Protein AF-A0A350WPW5-F1 (afdb_monomer_lite)

pLDDT: mean 86.1, std 9.1, range [52.53, 96.19]

Sequence (87 aa):
DDLTFRVDDQIRGENPWKDWMITTRISMAEYAPVAWRAIRCHKSQLPSLGKLAELHEDAASAVLAMQGTFFRAYSLVNGGRKVETDL

Secondary structure (DSSP, 8-state):
---EEEETTEEEE--PPPGGG--EE---TTTHHHHHHHHHH-TTTGGGGGGGGGS-HHHHHHHHHT--EE-----SS--S-S-BS--

Radius of gyration: 15.24 Å; chains: 1; bounding box: 34×25×38 Å

Foldseek 3Di:
DFFWFDDPPDIDGDPDDDPLQFLEFEQCLVPLLVVVVVLVVPPVCLVRRPVLSVDDSVVNSVVSRRVRTDGCPDDDDDPSPHYHHDD

Structure (mmCIF, N/CA/C/O backbone):
data_AF-A0A350WPW5-F1
#
_entry.id   AF-A0A350WPW5-F1
#
loop_
_atom_site.group_PDB
_atom_site.id
_atom_site.type_symbol
_atom_site.label_atom_id
_atom_site.label_alt_id
_atom_site.label_comp_id
_atom_site.label_asym_id
_atom_site.label_entity_id
_atom_site.label_seq_id
_atom_site.pdbx_PDB_ins_code
_atom_site.Cartn_x
_atom_site.Cartn_y
_atom_site.Cartn_z
_atom_site.occupancy
_atom_site.B_iso_or_equiv
_atom_site.auth_seq_id
_atom_site.auth_comp_id
_atom_site.auth_asym_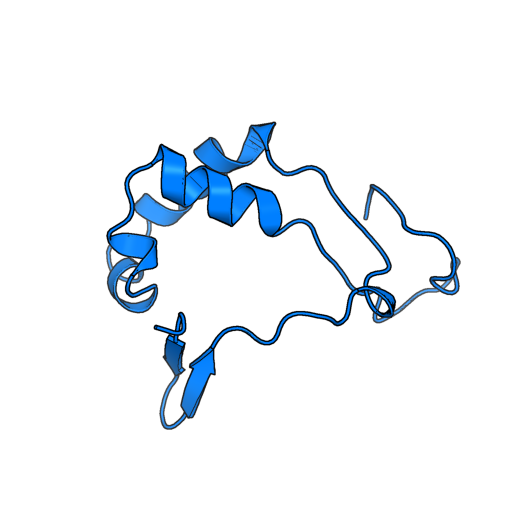id
_atom_site.auth_atom_id
_atom_site.pdbx_PDB_model_num
ATOM 1 N N . ASP A 1 1 ? -0.619 13.765 13.165 1.00 52.53 1 ASP A N 1
ATOM 2 C CA . ASP A 1 1 ? -0.457 12.537 13.969 1.00 52.53 1 ASP A CA 1
ATOM 3 C C . ASP A 1 1 ? -0.118 11.384 13.052 1.00 52.53 1 ASP A C 1
ATOM 5 O O . ASP A 1 1 ? -0.798 11.238 12.040 1.00 52.53 1 ASP A O 1
ATOM 9 N N . ASP A 1 2 ? 0.903 10.608 13.403 1.00 62.75 2 ASP A N 1
ATOM 10 C CA . ASP A 1 2 ? 1.368 9.455 12.624 1.00 62.75 2 ASP A CA 1
ATOM 11 C C . ASP A 1 2 ? 0.387 8.277 12.700 1.00 62.75 2 ASP A C 1
ATOM 13 O O . ASP A 1 2 ? -0.154 7.962 13.767 1.00 62.75 2 ASP A O 1
ATOM 17 N N . LEU A 1 3 ? 0.185 7.593 11.568 1.00 70.38 3 LEU A N 1
ATOM 18 C CA . LEU A 1 3 ? -0.562 6.339 11.505 1.00 70.38 3 LEU A CA 1
ATOM 19 C C . LEU A 1 3 ? 0.306 5.221 12.097 1.00 70.38 3 LEU A C 1
ATOM 21 O O . LEU A 1 3 ? 1.229 4.714 11.459 1.00 70.38 3 LEU A O 1
ATOM 25 N N . THR A 1 4 ? 0.025 4.853 13.344 1.00 74.38 4 THR A N 1
ATOM 26 C CA . THR A 1 4 ? 0.753 3.807 14.069 1.00 74.38 4 THR A CA 1
ATOM 27 C C . THR A 1 4 ? -0.204 2.752 14.611 1.00 74.38 4 THR A C 1
ATOM 29 O O . THR A 1 4 ? -1.378 3.022 14.863 1.00 74.38 4 THR A O 1
ATOM 32 N N . PHE A 1 5 ? 0.294 1.532 14.777 1.00 72.50 5 PHE A N 1
ATOM 33 C CA . PHE A 1 5 ? -0.436 0.394 15.319 1.00 72.50 5 PHE A CA 1
ATOM 34 C C . PHE A 1 5 ? 0.496 -0.476 16.163 1.00 72.50 5 PHE A C 1
ATOM 36 O O . PHE A 1 5 ? 1.708 -0.524 15.948 1.00 72.50 5 PHE A O 1
ATOM 43 N N . ARG A 1 6 ? -0.064 -1.164 17.159 1.00 76.81 6 ARG A N 1
ATOM 44 C CA . ARG A 1 6 ? 0.706 -2.019 18.066 1.00 76.81 6 ARG A CA 1
ATOM 45 C C . ARG A 1 6 ? 0.755 -3.452 17.543 1.00 76.81 6 ARG A C 1
ATOM 47 O O . ARG A 1 6 ? -0.276 -4.005 17.170 1.00 76.81 6 ARG A O 1
ATOM 54 N N . VAL A 1 7 ? 1.942 -4.046 17.555 1.00 79.12 7 VAL A N 1
ATOM 55 C CA . VAL A 1 7 ? 2.183 -5.469 17.300 1.00 79.12 7 VAL A CA 1
ATOM 56 C C . VAL A 1 7 ? 3.011 -5.985 18.466 1.00 79.12 7 VAL A C 1
ATOM 58 O O . VAL A 1 7 ? 4.178 -5.622 18.591 1.00 79.12 7 VAL A O 1
ATOM 61 N N . ASP A 1 8 ? 2.385 -6.774 19.338 1.00 86.75 8 ASP A N 1
ATOM 62 C CA . ASP A 1 8 ? 2.968 -7.243 20.598 1.00 86.75 8 ASP A CA 1
ATOM 63 C C . ASP A 1 8 ? 3.519 -6.081 21.458 1.00 86.75 8 ASP A C 1
ATOM 65 O O . ASP A 1 8 ? 2.781 -5.181 21.886 1.00 86.75 8 ASP A O 1
ATOM 69 N N . ASP A 1 9 ? 4.824 -6.083 21.715 1.00 89.31 9 ASP A N 1
ATOM 70 C CA . ASP A 1 9 ? 5.554 -5.064 22.462 1.00 89.31 9 ASP A CA 1
ATOM 71 C C . ASP A 1 9 ? 6.050 -3.899 21.585 1.00 89.31 9 ASP A C 1
ATOM 73 O O . ASP A 1 9 ? 6.561 -2.911 22.113 1.00 89.31 9 ASP A O 1
ATOM 77 N N . GLN A 1 10 ? 5.845 -3.962 20.266 1.00 85.06 10 GLN A N 1
ATOM 78 C CA . GLN A 1 10 ? 6.324 -2.968 19.308 1.00 85.06 10 GLN A CA 1
ATOM 79 C C . GLN A 1 10 ? 5.211 -2.035 18.827 1.00 85.06 10 GLN A C 1
ATOM 81 O O . GLN A 1 10 ? 4.104 -2.455 18.486 1.00 85.06 10 GLN A O 1
ATOM 86 N N . ILE A 1 11 ? 5.534 -0.747 18.723 1.00 82.00 11 ILE A N 1
ATOM 87 C CA . ILE A 1 11 ? 4.729 0.223 17.977 1.00 82.00 11 ILE A CA 1
ATOM 88 C C . ILE A 1 11 ? 5.297 0.277 16.562 1.00 82.00 11 ILE A C 1
ATOM 90 O O . ILE A 1 11 ? 6.464 0.615 16.367 1.00 82.00 11 ILE A O 1
ATOM 94 N N . ARG A 1 12 ? 4.476 -0.082 15.578 1.00 78.75 12 ARG A N 1
ATOM 95 C CA . ARG A 1 12 ? 4.801 0.019 14.155 1.00 78.75 12 ARG A CA 1
ATOM 96 C C . ARG A 1 12 ? 4.051 1.192 13.548 1.00 78.75 12 ARG A C 1
ATOM 98 O O . ARG A 1 12 ? 2.978 1.560 14.012 1.00 78.75 12 ARG A O 1
ATOM 105 N N . GLY A 1 13 ? 4.622 1.774 12.510 1.00 74.44 13 GLY A N 1
ATOM 106 C CA . GLY A 1 13 ? 4.016 2.866 11.764 1.00 74.44 13 GLY A CA 1
ATOM 107 C C . GLY A 1 13 ? 4.471 2.837 10.320 1.00 74.44 13 GLY A C 1
ATOM 108 O O . GLY A 1 13 ? 5.069 1.858 9.863 1.00 74.44 13 GLY A O 1
ATOM 109 N N . GLU A 1 14 ? 4.193 3.918 9.608 1.00 71.62 14 GLU A N 1
ATOM 110 C CA . GLU A 1 14 ? 4.652 4.087 8.237 1.00 71.62 14 GLU A CA 1
ATOM 111 C C . GLU A 1 14 ? 6.187 4.148 8.183 1.00 71.62 14 GLU A C 1
ATOM 113 O O . GLU A 1 14 ? 6.822 4.987 8.818 1.00 71.62 14 GLU A O 1
ATOM 118 N N . ASN A 1 15 ? 6.793 3.256 7.399 1.00 72.06 15 ASN A N 1
ATOM 119 C CA . ASN A 1 15 ? 8.184 3.380 6.970 1.00 72.06 15 ASN A CA 1
ATOM 120 C C . ASN A 1 15 ? 8.191 3.465 5.439 1.00 72.06 15 ASN A C 1
ATOM 122 O O . ASN A 1 15 ? 8.351 2.439 4.770 1.00 72.06 15 ASN A O 1
ATOM 126 N N . PRO A 1 16 ? 7.895 4.648 4.872 1.00 75.44 16 PRO A N 1
ATOM 127 C CA . PRO A 1 16 ? 7.788 4.797 3.433 1.00 75.44 16 PRO A CA 1
ATOM 128 C C . PRO A 1 16 ? 9.152 4.576 2.781 1.00 75.44 16 PRO A C 1
ATOM 130 O O . PRO A 1 16 ? 10.183 5.067 3.251 1.00 75.44 16 PRO A O 1
ATOM 133 N N . TRP A 1 17 ? 9.159 3.864 1.656 1.00 81.44 17 TRP A N 1
ATOM 134 C CA . TRP A 1 17 ? 10.349 3.787 0.820 1.00 81.44 17 TRP A CA 1
ATOM 135 C C . TRP A 1 17 ? 10.751 5.191 0.367 1.00 81.44 17 TRP A C 1
ATOM 137 O O . TRP A 1 17 ? 9.908 6.006 -0.011 1.00 81.44 17 TRP A O 1
ATOM 147 N N . LYS A 1 18 ? 12.057 5.476 0.364 1.00 86.75 18 LYS A N 1
ATOM 148 C CA . LYS A 1 18 ? 12.559 6.682 -0.305 1.00 86.75 18 LYS A CA 1
ATOM 149 C C . LYS A 1 18 ? 12.229 6.573 -1.790 1.00 86.75 18 LYS A C 1
ATOM 151 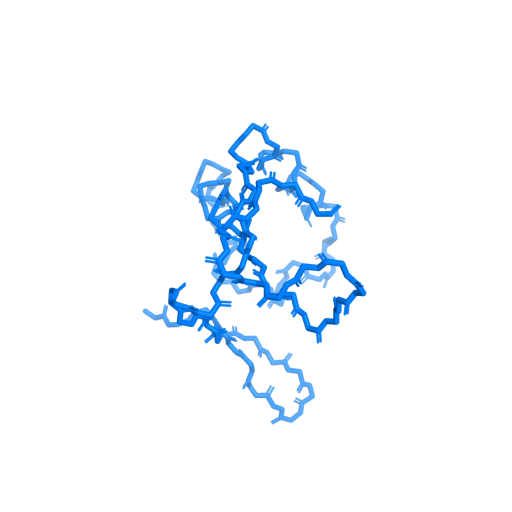O O . LYS A 1 18 ? 12.336 5.486 -2.347 1.00 86.75 18 LYS A O 1
ATOM 156 N N . ASP A 1 19 ? 11.908 7.687 -2.443 1.00 87.38 19 ASP A N 1
ATOM 157 C CA . ASP A 1 19 ? 11.448 7.653 -3.839 1.00 87.38 19 ASP A CA 1
ATOM 158 C C . ASP A 1 19 ? 12.431 6.935 -4.783 1.00 87.38 19 ASP A C 1
ATOM 160 O O . ASP A 1 19 ? 12.030 6.115 -5.602 1.00 87.38 19 ASP A O 1
ATOM 164 N N . TRP A 1 20 ? 13.738 7.143 -4.585 1.00 86.56 20 TRP A N 1
ATOM 165 C CA . TRP A 1 20 ? 14.793 6.481 -5.365 1.00 86.56 20 TRP A CA 1
ATOM 166 C C . TRP A 1 20 ? 14.902 4.965 -5.131 1.00 86.56 20 TRP A C 1
ATOM 168 O O . TRP A 1 20 ? 15.542 4.278 -5.923 1.00 86.56 20 TRP A O 1
ATOM 178 N N . MET A 1 21 ? 14.317 4.441 -4.050 1.00 88.56 21 MET A N 1
ATOM 179 C CA . MET A 1 21 ? 14.244 3.003 -3.774 1.00 88.56 21 MET A CA 1
ATOM 180 C C . MET A 1 21 ? 13.048 2.347 -4.468 1.00 88.56 21 MET A C 1
ATOM 182 O O . MET A 1 21 ? 12.996 1.125 -4.539 1.00 88.56 21 MET A O 1
ATOM 186 N N . ILE A 1 22 ? 12.075 3.114 -4.963 1.00 90.62 22 ILE A N 1
ATOM 187 C CA . ILE A 1 22 ? 10.879 2.553 -5.593 1.00 90.62 22 ILE A CA 1
ATOM 188 C C . ILE A 1 22 ? 11.238 2.093 -7.005 1.00 90.62 22 ILE A C 1
ATOM 190 O O . ILE A 1 22 ? 11.589 2.896 -7.868 1.00 90.62 22 ILE A O 1
ATOM 194 N N . THR A 1 23 ? 11.116 0.793 -7.258 1.00 92.12 23 THR A N 1
ATOM 195 C CA . THR A 1 23 ? 11.396 0.199 -8.573 1.00 92.12 23 THR A CA 1
ATOM 196 C C . THR A 1 23 ? 10.130 -0.057 -9.379 1.00 92.12 23 THR A C 1
ATOM 198 O O . THR A 1 23 ? 10.218 -0.246 -10.586 1.00 92.12 23 THR A O 1
ATOM 201 N N . THR A 1 24 ? 8.956 -0.058 -8.742 1.00 92.75 24 THR A N 1
ATOM 202 C CA . THR A 1 24 ? 7.679 -0.342 -9.407 1.00 92.75 24 THR A CA 1
ATOM 203 C C . THR A 1 24 ? 6.576 0.555 -8.849 1.00 92.75 24 THR A C 1
ATOM 205 O O . THR A 1 24 ? 6.477 0.743 -7.633 1.00 92.75 24 THR A O 1
ATOM 208 N N . ARG A 1 25 ? 5.746 1.110 -9.738 1.00 94.00 25 ARG A N 1
ATOM 209 C CA . ARG A 1 25 ? 4.581 1.940 -9.413 1.00 94.00 25 ARG A CA 1
ATOM 210 C C . ARG A 1 25 ? 3.346 1.439 -10.163 1.00 94.00 25 ARG A C 1
ATOM 212 O O . ARG A 1 25 ? 3.256 1.610 -11.374 1.00 94.00 25 ARG A O 1
ATOM 219 N N . ILE A 1 26 ? 2.386 0.869 -9.444 1.00 95.06 26 ILE A N 1
ATOM 220 C CA . ILE A 1 26 ? 1.097 0.421 -9.987 1.00 95.06 26 ILE A CA 1
ATOM 221 C C . ILE A 1 26 ? 0.037 1.486 -9.697 1.00 95.06 26 ILE A C 1
ATOM 223 O O . ILE A 1 26 ? -0.071 1.978 -8.574 1.00 95.06 26 ILE A O 1
ATOM 227 N N . SER A 1 27 ? -0.767 1.841 -10.701 1.00 94.94 27 SER A N 1
ATOM 228 C CA . SER A 1 27 ? -1.934 2.702 -10.489 1.00 94.94 27 SER A CA 1
ATOM 229 C C . SER A 1 27 ? -3.026 1.927 -9.752 1.00 94.94 27 SER A C 1
ATOM 231 O O . SER A 1 27 ? -3.588 0.979 -10.294 1.00 94.94 27 SER A O 1
ATOM 233 N N . MET A 1 28 ? -3.340 2.340 -8.524 1.00 95.25 28 MET A N 1
ATOM 234 C CA . MET A 1 28 ? -4.337 1.669 -7.676 1.00 95.25 28 MET A CA 1
ATOM 235 C C . MET A 1 28 ? -5.683 2.402 -7.625 1.00 95.25 28 MET A C 1
ATOM 237 O O . MET A 1 28 ? -6.624 1.901 -7.015 1.00 95.25 28 MET A O 1
ATOM 241 N N . ALA A 1 29 ? -5.793 3.582 -8.246 1.00 94.50 29 ALA A N 1
ATOM 242 C CA . ALA A 1 29 ? -6.933 4.485 -8.072 1.00 94.50 29 ALA A CA 1
ATOM 243 C C . ALA A 1 29 ? -8.284 3.838 -8.421 1.00 94.50 29 ALA A C 1
ATOM 245 O O . ALA A 1 29 ? -9.246 3.985 -7.672 1.00 94.50 29 ALA A O 1
ATOM 246 N N . GLU A 1 30 ? -8.338 3.073 -9.513 1.00 95.44 30 GLU A N 1
ATOM 247 C CA . GLU A 1 30 ? -9.556 2.386 -9.961 1.00 95.44 30 GLU A CA 1
ATOM 248 C C . GLU A 1 30 ? -10.014 1.294 -8.977 1.00 95.44 30 GLU A C 1
ATOM 250 O O . GLU A 1 30 ? -11.209 1.075 -8.783 1.00 95.44 30 GLU A O 1
ATOM 255 N N . TYR A 1 31 ? -9.066 0.643 -8.299 1.00 95.56 31 TYR A N 1
ATOM 256 C CA . TYR A 1 31 ? -9.334 -0.497 -7.420 1.00 95.56 31 TYR A CA 1
ATOM 257 C C . TYR A 1 31 ? -9.409 -0.123 -5.936 1.00 95.56 31 TYR A C 1
ATOM 259 O O . TYR A 1 31 ? -9.864 -0.930 -5.122 1.00 95.56 31 TYR A O 1
ATOM 267 N N . ALA A 1 32 ? -9.016 1.095 -5.561 1.00 95.50 32 ALA A N 1
ATOM 268 C CA . ALA A 1 32 ? -8.995 1.542 -4.173 1.00 95.50 32 ALA A CA 1
ATOM 269 C C . ALA A 1 32 ? -10.355 1.416 -3.445 1.00 95.50 32 ALA A C 1
ATOM 271 O O . ALA A 1 32 ? -10.359 0.913 -2.317 1.00 95.50 32 ALA A O 1
ATOM 272 N N . P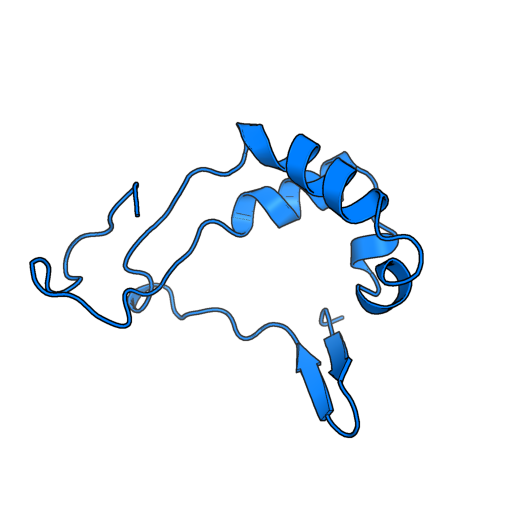RO A 1 33 ? -11.517 1.725 -4.064 1.00 94.94 33 PRO A N 1
ATOM 273 C CA . PRO A 1 33 ? -12.814 1.500 -3.420 1.00 94.94 33 PRO A CA 1
ATOM 274 C C . PRO A 1 33 ? -13.108 0.015 -3.158 1.00 94.94 33 PRO A C 1
ATOM 276 O O . PRO A 1 33 ? -13.719 -0.347 -2.152 1.00 94.94 33 PRO A O 1
ATOM 279 N N . VAL A 1 34 ? -12.660 -0.878 -4.050 1.00 96.19 34 VAL A N 1
ATOM 280 C CA . VAL A 1 34 ? -12.801 -2.333 -3.869 1.00 96.19 34 VAL A CA 1
ATOM 281 C C . VAL A 1 34 ? -11.959 -2.794 -2.680 1.00 96.19 34 VAL A C 1
ATOM 283 O O . VAL A 1 34 ? -12.463 -3.516 -1.817 1.00 96.19 34 VAL A O 1
ATOM 286 N N . ALA A 1 35 ? -10.708 -2.335 -2.602 1.00 94.75 35 ALA A N 1
ATOM 287 C CA . ALA A 1 35 ? -9.813 -2.635 -1.490 1.00 94.75 35 ALA A CA 1
ATOM 288 C C . ALA A 1 35 ? -10.382 -2.136 -0.153 1.00 94.75 35 ALA A C 1
ATOM 290 O O . ALA A 1 35 ? -10.366 -2.873 0.834 1.00 94.75 35 ALA A O 1
ATOM 291 N N . TRP A 1 36 ? -10.962 -0.931 -0.120 1.00 94.81 36 TRP A N 1
ATOM 292 C CA . TRP A 1 36 ? -11.597 -0.408 1.088 1.00 94.81 36 TRP A CA 1
ATOM 293 C C . TRP A 1 36 ? -12.774 -1.269 1.554 1.00 94.81 36 TRP A C 1
ATOM 295 O O . TRP A 1 36 ? -12.852 -1.630 2.730 1.00 94.81 36 TRP A O 1
ATOM 305 N N . ARG A 1 37 ? -13.665 -1.672 0.638 1.00 94.06 37 ARG A N 1
ATOM 306 C CA . ARG A 1 37 ? -14.770 -2.583 0.975 1.00 94.06 37 ARG A CA 1
ATOM 307 C C . ARG A 1 37 ? -14.268 -3.914 1.527 1.00 94.06 37 ARG A C 1
ATOM 309 O O . ARG A 1 37 ? -14.818 -4.389 2.518 1.00 94.06 37 ARG A O 1
ATOM 316 N N . ALA A 1 38 ? -13.212 -4.479 0.938 1.00 94.88 38 ALA A N 1
ATOM 317 C CA . ALA A 1 38 ? -12.591 -5.702 1.441 1.00 94.88 38 ALA A CA 1
ATOM 318 C C . ALA A 1 38 ? -12.051 -5.511 2.868 1.00 94.88 38 ALA A C 1
ATOM 320 O O . ALA A 1 38 ? -12.390 -6.292 3.754 1.00 94.88 38 ALA A O 1
ATOM 321 N N . ILE A 1 39 ? -11.311 -4.427 3.131 1.00 92.44 39 ILE A N 1
ATOM 322 C CA . ILE A 1 39 ? -10.815 -4.075 4.473 1.00 92.44 39 ILE A CA 1
ATOM 323 C C . ILE A 1 39 ? -11.969 -3.994 5.484 1.00 92.44 39 ILE A C 1
ATOM 325 O O . ILE A 1 39 ? -11.878 -4.545 6.582 1.00 92.44 39 ILE A O 1
ATOM 329 N N . ARG A 1 40 ? -13.100 -3.385 5.108 1.00 93.19 40 ARG A N 1
ATOM 330 C CA . ARG A 1 40 ? -14.284 -3.242 5.975 1.00 93.19 40 ARG A CA 1
ATOM 331 C C . ARG A 1 40 ? -14.956 -4.564 6.355 1.00 93.19 40 ARG A C 1
ATOM 333 O O . ARG A 1 40 ? -15.675 -4.602 7.357 1.00 93.19 40 ARG A O 1
ATOM 340 N N . CYS A 1 41 ? -14.707 -5.651 5.625 1.00 95.06 41 CYS A N 1
ATOM 341 C CA . CYS A 1 41 ? -15.169 -6.985 6.009 1.00 95.06 41 CYS A CA 1
ATOM 342 C C . CYS A 1 41 ? -14.417 -7.543 7.235 1.00 95.06 41 CYS A C 1
ATOM 344 O O . CYS A 1 41 ? -14.991 -8.330 7.989 1.00 95.06 41 CYS A O 1
ATOM 346 N N . HIS A 1 42 ? -13.185 -7.096 7.503 1.00 92.25 42 HIS A N 1
ATOM 347 C CA . HIS A 1 42 ? -12.336 -7.564 8.609 1.00 92.25 42 HIS A CA 1
ATOM 348 C C . HIS A 1 42 ? -12.658 -6.871 9.946 1.00 92.25 42 HIS A C 1
ATOM 350 O O . HIS A 1 42 ? -11.794 -6.282 10.595 1.00 92.25 42 HIS A O 1
ATOM 356 N N . LYS A 1 43 ? -13.923 -6.931 10.383 1.00 91.31 43 LYS A N 1
ATOM 357 C CA . LYS A 1 43 ? -14.455 -6.134 11.510 1.00 91.31 43 LYS A CA 1
ATOM 358 C C . LYS A 1 43 ? -13.657 -6.234 12.814 1.00 91.31 43 LYS A C 1
ATOM 360 O O . LYS A 1 43 ? -13.488 -5.224 13.485 1.00 91.31 43 LYS A O 1
ATOM 365 N N . SER A 1 44 ? -13.175 -7.422 13.176 1.00 91.81 44 SER A N 1
ATOM 366 C CA . SER A 1 44 ? -12.387 -7.630 14.400 1.00 91.81 44 SER A CA 1
ATOM 367 C C . SER A 1 44 ? -10.980 -7.028 14.328 1.00 91.81 44 SER A C 1
ATOM 369 O O . SER A 1 44 ? -10.374 -6.789 15.366 1.00 91.81 44 SER A O 1
ATOM 371 N N . GLN A 1 45 ? -10.468 -6.777 13.121 1.00 88.25 45 GLN A N 1
ATOM 372 C CA . GLN A 1 45 ? -9.130 -6.239 12.868 1.00 88.25 45 GLN A CA 1
ATOM 373 C C . GLN A 1 45 ? -9.166 -4.742 12.538 1.00 88.25 45 GLN A C 1
ATOM 375 O O . GLN A 1 45 ? -8.175 -4.059 12.750 1.00 88.25 45 GLN A O 1
ATOM 380 N N . LEU A 1 46 ? -10.303 -4.199 12.085 1.00 86.94 46 LEU A N 1
ATOM 381 C CA . LEU A 1 46 ? -10.455 -2.767 11.794 1.00 86.94 46 LEU A CA 1
ATOM 382 C C . LEU A 1 46 ? -9.939 -1.837 12.908 1.00 86.94 46 LEU A C 1
ATOM 384 O O . LEU A 1 46 ? -9.251 -0.878 12.563 1.00 86.94 46 LEU A O 1
ATOM 388 N N . PRO A 1 47 ? -10.177 -2.098 14.213 1.00 86.88 47 PRO A N 1
ATOM 389 C CA . PRO A 1 47 ? -9.657 -1.231 15.269 1.00 86.88 47 PRO A CA 1
ATOM 390 C C . PRO A 1 47 ? -8.128 -1.091 15.265 1.00 86.88 47 PRO A C 1
ATOM 392 O O . PRO A 1 47 ? -7.614 -0.067 15.708 1.00 86.88 47 PRO A O 1
ATOM 395 N N . SER A 1 48 ? -7.381 -2.074 14.743 1.00 83.94 48 SER A N 1
ATOM 396 C CA . SER A 1 48 ? -5.918 -1.988 14.671 1.00 83.94 48 SER A CA 1
ATOM 397 C C . SER A 1 48 ? -5.418 -1.046 13.575 1.00 83.94 48 SER A C 1
ATOM 399 O O . SER A 1 48 ? -4.239 -0.714 13.572 1.00 83.94 48 SER A O 1
ATOM 401 N N . LEU A 1 49 ? -6.280 -0.610 12.651 1.00 80.94 49 LEU A N 1
ATOM 402 C CA . LEU A 1 49 ? -5.932 0.359 11.606 1.00 80.94 49 LEU A CA 1
ATOM 403 C C . LEU A 1 49 ? -5.998 1.816 12.097 1.00 80.94 49 LEU A C 1
ATOM 405 O O . LEU A 1 49 ? -5.699 2.735 11.334 1.00 80.94 49 LEU A O 1
ATOM 409 N N . GLY A 1 50 ? -6.385 2.041 13.358 1.00 84.00 50 GLY A N 1
ATOM 410 C CA . GLY A 1 50 ? -6.427 3.366 13.971 1.00 84.00 50 GLY A CA 1
ATOM 411 C C . GLY A 1 50 ? -7.251 4.357 13.146 1.00 84.00 50 GLY A C 1
ATOM 412 O O . GLY A 1 50 ? -8.363 4.051 12.720 1.00 84.00 50 GLY A O 1
ATOM 413 N N . LYS A 1 51 ? -6.674 5.532 12.867 1.00 82.94 51 LYS A N 1
ATOM 414 C CA . LYS A 1 51 ? -7.345 6.628 12.148 1.00 82.94 51 LYS A CA 1
ATOM 415 C C . LYS A 1 51 ? -7.869 6.241 10.768 1.00 82.94 51 LYS A C 1
ATOM 417 O O . LYS A 1 51 ? -8.871 6.796 10.335 1.00 82.94 51 LYS A O 1
ATOM 422 N N . LEU A 1 52 ? -7.231 5.287 10.084 1.00 83.50 52 LEU A N 1
ATOM 423 C CA . LEU A 1 52 ? -7.701 4.815 8.781 1.00 83.50 52 LEU A CA 1
ATOM 424 C C . LEU A 1 52 ? -9.107 4.204 8.882 1.00 83.50 52 LEU A C 1
ATOM 426 O O . LEU A 1 52 ? -9.917 4.406 7.983 1.00 83.50 52 LEU A O 1
ATOM 430 N N . ALA A 1 53 ? -9.424 3.511 9.982 1.00 86.50 53 ALA A N 1
ATOM 431 C CA . ALA A 1 53 ? -10.743 2.912 10.203 1.00 86.50 53 ALA A CA 1
ATOM 432 C C . ALA A 1 53 ? -11.863 3.950 10.397 1.00 86.50 53 ALA A C 1
ATOM 434 O O . ALA A 1 53 ? -13.037 3.618 10.227 1.00 86.50 53 ALA A O 1
ATOM 435 N N . GLU A 1 54 ? -11.502 5.188 10.741 1.00 88.00 54 GLU A N 1
ATOM 436 C CA . GLU A 1 54 ? -12.421 6.297 11.015 1.00 88.00 54 GLU A CA 1
ATOM 437 C C . GLU A 1 54 ? -12.670 7.180 9.781 1.00 88.00 54 GLU A C 1
ATOM 439 O O . GLU A 1 54 ? -13.559 8.032 9.799 1.00 88.00 54 GLU A O 1
ATOM 444 N N . LEU A 1 55 ? -11.905 6.990 8.698 1.00 88.25 55 LEU A N 1
ATOM 445 C CA . LEU A 1 55 ? -12.027 7.800 7.488 1.00 88.25 55 LEU A CA 1
ATOM 446 C C . LEU A 1 55 ? -13.326 7.516 6.722 1.00 88.25 55 LEU A C 1
ATOM 448 O O . LEU A 1 55 ? -13.799 6.379 6.626 1.00 88.25 55 LEU A O 1
ATOM 452 N N . HIS A 1 56 ? -13.860 8.567 6.091 1.00 91.31 56 HIS A N 1
ATOM 453 C CA . HIS A 1 56 ? -14.876 8.419 5.050 1.00 91.31 56 HIS A CA 1
ATOM 454 C C . HIS A 1 56 ? -14.314 7.610 3.871 1.00 91.31 56 HIS A C 1
ATOM 456 O O . HIS A 1 56 ? -13.115 7.667 3.594 1.00 91.31 56 HIS A O 1
ATOM 462 N N . GLU A 1 57 ? -15.175 6.885 3.155 1.00 90.56 57 GLU A N 1
ATOM 463 C CA . GLU A 1 57 ? -14.774 5.985 2.064 1.00 90.56 57 GLU A CA 1
ATOM 464 C C . GLU A 1 57 ? -13.924 6.673 0.990 1.00 90.56 57 GLU A C 1
ATOM 466 O O . GLU A 1 57 ? -12.920 6.102 0.567 1.00 90.56 57 GLU A O 1
ATOM 471 N N . ASP A 1 58 ? -1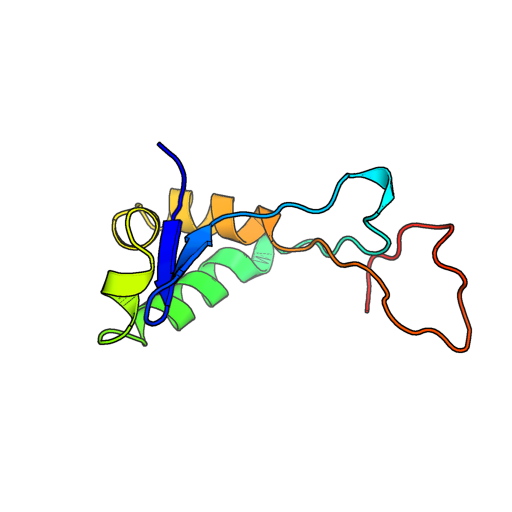4.251 7.910 0.613 1.00 92.88 58 ASP A N 1
ATOM 472 C CA . ASP A 1 58 ? -13.466 8.664 -0.375 1.00 92.88 58 ASP A CA 1
ATOM 473 C C . ASP A 1 58 ? -12.041 8.947 0.116 1.00 92.88 58 ASP A C 1
ATOM 475 O O . ASP A 1 58 ? -11.073 8.791 -0.628 1.00 92.88 58 ASP A O 1
ATOM 479 N N . ALA A 1 59 ? -11.895 9.315 1.393 1.00 92.06 59 ALA A N 1
ATOM 480 C CA . ALA A 1 59 ? -10.598 9.598 1.999 1.00 92.06 59 ALA A CA 1
ATOM 481 C C . ALA A 1 59 ? -9.776 8.314 2.180 1.00 92.06 59 ALA A C 1
ATOM 483 O O . ALA A 1 59 ? -8.592 8.289 1.850 1.00 92.06 59 ALA A O 1
ATOM 484 N N . ALA A 1 60 ? -10.405 7.228 2.638 1.00 91.94 60 ALA A N 1
ATOM 485 C CA . ALA A 1 60 ? -9.756 5.926 2.738 1.00 91.94 60 ALA A CA 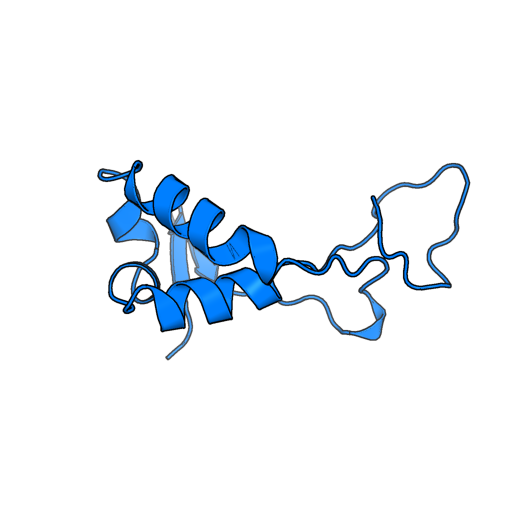1
ATOM 486 C C . ALA A 1 60 ? -9.305 5.416 1.359 1.00 91.94 60 ALA A C 1
ATOM 488 O O . ALA A 1 60 ? -8.176 4.954 1.206 1.00 91.94 60 ALA A O 1
ATOM 489 N N . SER A 1 61 ? -10.147 5.563 0.333 1.00 93.44 61 SER A N 1
ATOM 490 C CA . SER A 1 61 ? -9.813 5.185 -1.044 1.00 93.44 61 SER A CA 1
ATOM 491 C C . SER A 1 61 ? -8.670 6.033 -1.604 1.00 93.44 61 SER A C 1
ATOM 493 O O . SER A 1 61 ? -7.774 5.491 -2.242 1.00 93.44 61 SER A O 1
ATOM 495 N N . ALA A 1 62 ? -8.633 7.339 -1.322 1.00 91.31 62 ALA A N 1
ATOM 496 C CA . ALA A 1 62 ? -7.517 8.196 -1.722 1.00 91.31 62 ALA A CA 1
ATOM 497 C C . ALA A 1 62 ? -6.186 7.747 -1.091 1.00 91.31 62 ALA A C 1
ATOM 499 O O . ALA A 1 62 ? -5.175 7.665 -1.786 1.00 91.31 62 ALA A O 1
ATOM 500 N N . VAL A 1 63 ? -6.192 7.379 0.195 1.00 89.69 63 VAL A N 1
ATOM 501 C CA . VAL A 1 63 ? -5.008 6.825 0.877 1.00 89.69 63 VAL A CA 1
ATOM 502 C C . VAL A 1 63 ? -4.581 5.496 0.249 1.00 89.69 63 VAL A C 1
ATOM 504 O O . VAL A 1 63 ? -3.400 5.289 -0.031 1.00 89.69 63 VAL A O 1
ATOM 507 N N . LEU A 1 64 ? -5.531 4.596 -0.020 1.00 91.56 64 LEU A N 1
ATOM 508 C CA . LEU A 1 64 ? -5.249 3.296 -0.637 1.00 91.56 64 LEU A CA 1
ATOM 509 C C . LEU A 1 64 ? -4.741 3.428 -2.079 1.00 91.56 64 LEU A 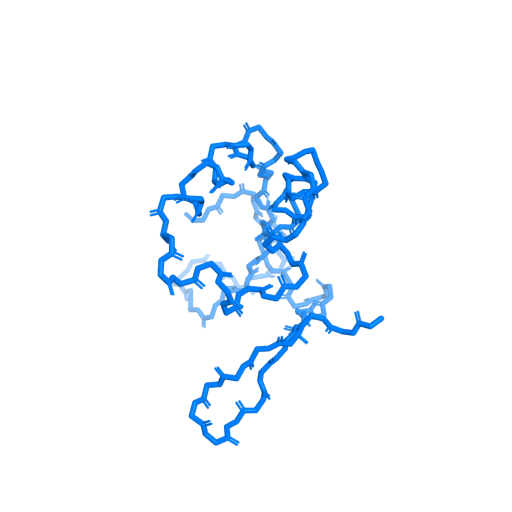C 1
ATOM 511 O O . LEU A 1 64 ? -3.892 2.642 -2.498 1.00 91.56 64 LEU A O 1
ATOM 515 N N . ALA A 1 65 ? -5.184 4.445 -2.822 1.00 93.56 65 ALA A N 1
ATOM 516 C CA . ALA A 1 65 ? -4.696 4.727 -4.170 1.00 93.56 65 ALA A CA 1
ATOM 517 C C . ALA A 1 65 ? -3.187 5.044 -4.205 1.00 93.56 65 ALA A C 1
ATOM 519 O O . ALA A 1 65 ? -2.545 4.850 -5.237 1.00 93.56 65 ALA A O 1
ATOM 520 N N . MET A 1 66 ? -2.605 5.482 -3.082 1.00 88.56 66 MET A N 1
ATOM 521 C CA . MET A 1 66 ? -1.174 5.776 -2.952 1.00 88.56 66 MET A CA 1
ATOM 522 C C . MET A 1 66 ? -0.314 4.538 -2.636 1.00 88.56 66 MET A C 1
ATOM 524 O O . MET A 1 66 ? 0.910 4.610 -2.718 1.00 88.56 66 MET A O 1
ATOM 528 N N . GLN A 1 67 ? -0.918 3.390 -2.306 1.00 88.75 67 GLN A N 1
ATOM 529 C CA . GLN A 1 67 ? -0.203 2.191 -1.830 1.00 88.75 67 GLN A CA 1
ATOM 530 C C . GLN A 1 67 ? 0.442 1.351 -2.949 1.00 88.75 67 GLN A C 1
ATOM 532 O O . GLN A 1 67 ? 0.978 0.278 -2.694 1.00 88.75 67 GLN A O 1
ATOM 537 N N . GLY A 1 68 ? 0.426 1.824 -4.197 1.00 92.38 68 GLY A N 1
ATOM 538 C CA . GLY A 1 68 ? 0.956 1.108 -5.360 1.00 92.38 68 GLY A CA 1
ATOM 539 C C . GLY A 1 68 ? 2.475 1.186 -5.543 1.00 92.38 68 GLY A C 1
ATOM 540 O O . GLY A 1 68 ? 2.930 1.166 -6.683 1.00 92.38 68 GLY A O 1
ATOM 541 N N . THR A 1 69 ? 3.267 1.328 -4.477 1.00 91.62 69 THR A N 1
ATOM 542 C CA . THR A 1 69 ? 4.732 1.480 -4.574 1.00 91.62 69 THR A CA 1
ATOM 543 C C . THR A 1 69 ? 5.457 0.247 -4.050 1.00 91.62 69 THR A C 1
ATOM 545 O O . THR A 1 69 ? 5.202 -0.214 -2.940 1.00 91.62 69 THR A O 1
ATOM 548 N N . PHE A 1 70 ? 6.381 -0.290 -4.849 1.00 90.75 70 PHE A N 1
ATOM 549 C CA . PHE A 1 70 ? 7.090 -1.526 -4.520 1.00 90.75 70 PHE A CA 1
ATOM 550 C C . PHE A 1 70 ? 8.593 -1.410 -4.784 1.00 90.75 70 PHE A C 1
ATOM 552 O O . PHE A 1 70 ? 9.044 -0.708 -5.696 1.00 90.75 70 PHE A O 1
ATOM 559 N N . PHE A 1 71 ? 9.363 -2.145 -3.979 1.00 89.06 71 PHE A N 1
ATOM 560 C CA . PHE A 1 71 ? 10.796 -2.360 -4.155 1.00 89.06 71 PHE A CA 1
ATOM 561 C C . PHE A 1 71 ? 11.052 -3.814 -4.561 1.00 89.06 71 PHE A C 1
ATOM 563 O O . PHE A 1 71 ? 10.643 -4.753 -3.874 1.00 89.06 71 PHE A O 1
ATOM 570 N N . ARG A 1 72 ? 11.763 -4.005 -5.670 1.00 88.19 72 ARG A N 1
ATOM 571 C CA . ARG A 1 72 ? 12.158 -5.313 -6.188 1.00 88.19 72 ARG A CA 1
ATOM 572 C C . ARG A 1 72 ? 13.335 -5.856 -5.378 1.00 88.19 72 ARG A C 1
ATOM 574 O O . ARG A 1 72 ? 14.493 -5.602 -5.691 1.00 88.19 72 ARG A O 1
ATOM 581 N N . ALA A 1 73 ? 13.024 -6.636 -4.345 1.00 88.06 73 ALA A N 1
ATOM 582 C CA . ALA A 1 73 ? 14.028 -7.242 -3.468 1.00 88.06 73 ALA A CA 1
ATOM 583 C C . ALA A 1 73 ? 14.840 -8.367 -4.144 1.00 88.06 73 ALA A C 1
ATOM 585 O O . ALA A 1 73 ? 15.984 -8.612 -3.770 1.00 88.06 73 ALA A O 1
ATOM 586 N N . TYR A 1 74 ? 14.262 -9.045 -5.142 1.00 83.88 74 TYR A N 1
ATOM 587 C CA . TYR A 1 74 ? 14.908 -10.120 -5.896 1.00 83.88 74 TYR A CA 1
ATOM 588 C C . TYR A 1 74 ? 14.588 -10.001 -7.387 1.00 83.88 74 TYR A C 1
ATOM 590 O O . TYR A 1 74 ? 13.467 -9.655 -7.767 1.00 83.88 74 TYR A O 1
ATOM 598 N N . SER A 1 75 ? 15.569 -10.282 -8.244 1.00 78.44 75 SER A N 1
ATOM 599 C CA . SER A 1 75 ? 15.397 -10.222 -9.693 1.00 78.44 75 SER A CA 1
ATOM 600 C C . SER A 1 75 ? 16.366 -11.143 -10.417 1.00 78.44 75 SER A C 1
ATOM 602 O O . SER A 1 75 ? 17.550 -11.179 -10.090 1.00 78.44 75 SER A O 1
ATOM 604 N N . LEU A 1 76 ? 15.865 -11.830 -11.444 1.00 77.12 76 LEU A N 1
ATOM 605 C CA . LEU A 1 76 ? 16.673 -12.624 -12.374 1.00 77.12 76 LEU A CA 1
ATOM 606 C C . LEU A 1 76 ? 16.881 -11.929 -13.729 1.00 77.12 76 LEU A C 1
ATOM 608 O O . LEU A 1 76 ? 17.704 -12.378 -14.519 1.00 77.12 76 LEU A O 1
ATOM 612 N N . VAL A 1 77 ? 16.131 -10.858 -14.016 1.00 68.19 77 VAL A N 1
ATOM 613 C CA . VAL A 1 77 ? 16.018 -10.294 -15.378 1.00 68.19 77 VAL A CA 1
ATOM 614 C C . VAL A 1 77 ? 16.057 -8.763 -15.445 1.00 68.19 77 VAL A C 1
ATOM 616 O O . VAL A 1 77 ? 16.249 -8.213 -16.525 1.00 68.19 77 VAL A O 1
ATOM 619 N N . ASN A 1 78 ? 15.924 -8.048 -14.320 1.00 61.88 78 ASN A N 1
ATOM 620 C CA . ASN A 1 78 ? 15.932 -6.579 -14.301 1.00 61.88 78 ASN A CA 1
ATOM 621 C C . ASN A 1 78 ? 16.581 -6.006 -13.027 1.00 61.88 78 ASN A C 1
ATOM 623 O O . ASN A 1 78 ? 16.134 -6.280 -11.917 1.00 61.88 78 ASN A O 1
ATOM 627 N N . GLY A 1 79 ? 17.621 -5.182 -13.171 1.00 67.50 79 GLY A N 1
ATOM 628 C CA . GLY A 1 79 ? 18.384 -4.604 -12.053 1.00 67.50 79 GLY A CA 1
ATOM 629 C C . GLY A 1 79 ? 17.759 -3.366 -11.394 1.00 67.50 79 GLY A C 1
ATOM 630 O O . GLY A 1 79 ? 18.478 -2.629 -10.727 1.00 67.50 79 GLY A O 1
ATOM 631 N N . GLY A 1 80 ? 16.473 -3.083 -11.633 1.00 68.06 80 GLY A N 1
ATOM 632 C CA . GLY A 1 80 ? 15.721 -2.030 -10.931 1.00 68.06 80 GLY A CA 1
ATOM 633 C C . GLY A 1 80 ? 16.022 -0.584 -11.347 1.00 68.06 80 GLY A C 1
ATOM 634 O O . GLY A 1 80 ? 15.675 0.338 -10.620 1.00 68.06 80 GLY A O 1
ATOM 635 N N . ARG A 1 81 ? 16.670 -0.344 -12.499 1.00 73.00 81 ARG A N 1
ATOM 636 C CA . ARG A 1 81 ? 17.044 1.027 -12.928 1.00 73.00 81 ARG A CA 1
ATOM 637 C C . ARG A 1 81 ? 15.922 1.813 -13.609 1.00 73.00 81 ARG A C 1
ATOM 639 O O . ARG A 1 81 ? 16.044 3.023 -13.764 1.00 73.00 81 ARG A O 1
ATOM 646 N N . LYS A 1 82 ? 14.871 1.138 -14.072 1.00 86.19 82 LYS A N 1
ATOM 647 C CA . LYS A 1 82 ? 13.672 1.767 -14.635 1.00 86.19 82 LYS A CA 1
ATOM 648 C C . LYS A 1 82 ? 12.491 1.410 -13.755 1.00 86.19 82 LYS A C 1
ATOM 650 O O . LYS A 1 82 ? 12.398 0.266 -13.321 1.00 86.19 82 LYS A O 1
ATOM 655 N N . VAL A 1 83 ? 11.612 2.383 -13.539 1.00 90.56 83 VAL A N 1
ATOM 656 C CA . VAL A 1 83 ? 10.358 2.154 -12.827 1.00 90.56 83 VAL A CA 1
ATOM 657 C C . VAL A 1 83 ? 9.452 1.297 -13.702 1.00 90.56 83 VAL A C 1
ATOM 659 O O . VAL A 1 83 ? 9.175 1.650 -14.848 1.00 90.56 83 VAL A O 1
ATOM 662 N N . GLU A 1 84 ? 9.019 0.170 -13.162 1.00 91.88 84 GLU A N 1
ATOM 663 C CA . GLU A 1 84 ? 8.047 -0.728 -13.776 1.00 91.88 84 GLU A CA 1
ATOM 664 C C . GLU A 1 84 ? 6.629 -0.299 -13.385 1.00 91.88 84 GLU A C 1
ATOM 666 O O . GLU A 1 84 ? 6.423 0.315 -12.337 1.00 91.88 84 GLU A O 1
ATOM 671 N N . THR A 1 85 ? 5.640 -0.618 -14.214 1.00 94.25 85 THR A N 1
ATOM 672 C CA . THR A 1 85 ? 4.220 -0.330 -13.932 1.00 94.25 85 THR A CA 1
ATOM 673 C C . THR A 1 85 ? 3.379 -1.591 -13.767 1.00 94.25 85 THR A C 1
ATOM 675 O O . THR A 1 85 ? 2.158 -1.513 -13.693 1.00 94.25 85 THR A O 1
ATOM 678 N N . ASP A 1 86 ? 4.050 -2.737 -13.739 1.00 91.19 86 ASP A N 1
ATOM 679 C CA . ASP A 1 86 ? 3.500 -4.078 -13.592 1.00 91.19 86 ASP A CA 1
ATOM 680 C C . ASP A 1 86 ? 4.525 -4.922 -12.813 1.00 91.19 86 ASP A C 1
ATOM 682 O O . ASP A 1 86 ? 5.725 -4.614 -12.868 1.00 91.19 86 ASP A O 1
ATOM 686 N N . LEU A 1 87 ? 4.062 -5.912 -12.045 1.00 86.75 87 LEU A N 1
ATOM 687 C CA . LEU A 1 87 ? 4.892 -6.712 -11.129 1.00 86.75 87 LEU A CA 1
ATOM 688 C C . LEU A 1 87 ? 5.264 -8.083 -11.698 1.00 86.75 87 LEU A C 1
ATOM 690 O O . LEU A 1 87 ? 4.353 -8.821 -12.126 1.00 86.75 87 LEU A O 1
#